Protein AF-A0A258RSD6-F1 (afdb_monomer)

Foldseek 3Di:
DDDDPDDDDDDDDQLQVVCVVQVPVPPQKHACVSQDDCCNVCVCVLPPVPPNIHHSVSSVVVVVVVPDPDPDD

Radius of gyration: 13.21 Å; Cα contacts (8 Å, |Δi|>4): 56; chains: 1; bounding box: 25×33×33 Å

Solvent-accessible surface area (backbone atoms only — not comparable to full-atom values): 4648 Å² total; per-residue (Å²): 136,84,74,95,72,80,79,96,79,80,94,69,83,51,48,69,52,57,32,65,74,42,23,84,87,66,82,66,35,31,37,59,88,49,40,57,74,72,48,52,76,44,38,74,75,36,26,80,86,66,75,61,42,34,40,53,67,35,44,40,49,49,51,53,69,70,41,73,82,72,76,83,126

Mean predicted aligned error: 9.35 Å

Secondary structure (DSSP, 8-state):
---------SSPPPHHHHHHHH-SS-SSEEETTT--THHHHHHHHH-SS-SSEEEHHHHHHHHHHHS------

Structure (mmCIF, N/CA/C/O backbone):
data_AF-A0A258RSD6-F1
#
_entry.id   AF-A0A258RSD6-F1
#
loop_
_atom_site.group_PDB
_atom_site.id
_atom_site.type_symbol
_atom_site.label_atom_id
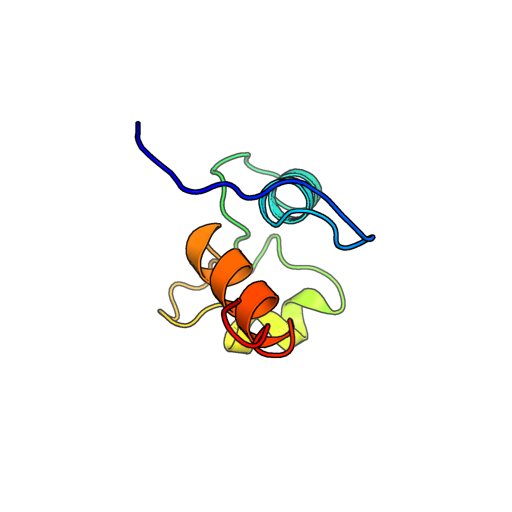_atom_site.label_alt_id
_atom_site.label_comp_id
_atom_site.label_asym_id
_atom_site.label_entity_id
_atom_site.label_seq_id
_atom_site.pdbx_PDB_ins_code
_atom_site.Cartn_x
_atom_site.Cartn_y
_atom_site.Cartn_z
_atom_site.occupancy
_atom_site.B_iso_or_equiv
_atom_site.auth_seq_id
_atom_site.auth_comp_id
_atom_site.auth_asym_id
_atom_site.auth_atom_id
_atom_site.pdbx_PDB_model_num
ATOM 1 N N . MET A 1 1 ? 16.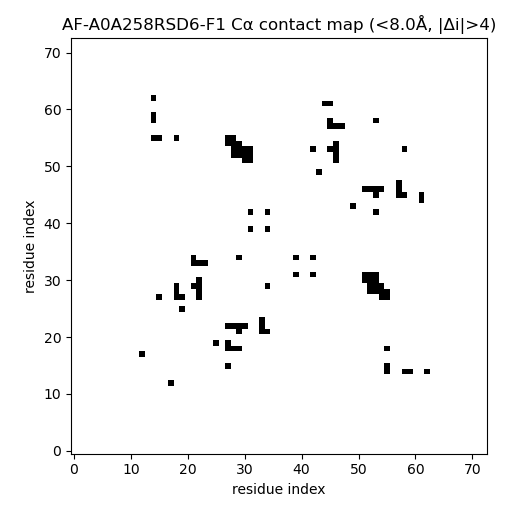800 22.195 -3.264 1.00 37.97 1 MET A N 1
ATOM 2 C CA . MET A 1 1 ? 15.428 21.834 -3.666 1.00 37.97 1 MET A CA 1
ATOM 3 C C . MET A 1 1 ? 15.383 20.327 -3.705 1.00 37.97 1 MET A C 1
ATOM 5 O O . MET A 1 1 ? 16.017 19.732 -4.562 1.00 37.97 1 MET A O 1
ATOM 9 N N . ALA A 1 2 ? 14.819 19.734 -2.657 1.00 41.62 2 ALA A N 1
ATOM 10 C CA . ALA A 1 2 ? 14.715 18.294 -2.533 1.00 41.62 2 ALA A CA 1
ATOM 11 C C . ALA A 1 2 ? 13.547 17.812 -3.399 1.00 41.62 2 ALA A C 1
ATOM 13 O O . ALA A 1 2 ? 12.495 18.445 -3.395 1.00 41.62 2 ALA A O 1
ATOM 14 N N . GLN A 1 3 ? 13.774 16.669 -4.042 1.00 39.94 3 GLN A N 1
ATOM 15 C CA . GLN A 1 3 ? 12.780 15.805 -4.674 1.00 39.94 3 GLN A CA 1
ATOM 16 C C . GLN A 1 3 ? 12.274 16.317 -6.026 1.00 39.94 3 GLN A C 1
ATOM 18 O O . GLN A 1 3 ? 11.296 17.047 -6.145 1.00 39.94 3 GLN A O 1
ATOM 23 N N . ASP A 1 4 ? 13.016 15.875 -7.040 1.00 37.78 4 ASP A N 1
ATOM 24 C CA . ASP A 1 4 ? 12.551 15.556 -8.385 1.00 37.78 4 ASP A CA 1
ATOM 25 C C . ASP A 1 4 ? 11.183 14.845 -8.322 1.00 37.78 4 ASP A C 1
ATOM 27 O O . ASP A 1 4 ? 11.077 13.636 -8.128 1.00 37.78 4 ASP A O 1
ATOM 31 N N . ALA A 1 5 ? 10.119 15.640 -8.357 1.00 45.22 5 ALA A N 1
ATOM 32 C CA . ALA A 1 5 ? 8.746 15.203 -8.538 1.00 45.22 5 ALA A CA 1
ATOM 33 C C . ALA A 1 5 ? 8.295 15.786 -9.878 1.00 45.22 5 ALA A C 1
ATOM 35 O O . ALA A 1 5 ? 7.643 16.830 -9.949 1.00 45.22 5 ALA A O 1
ATOM 36 N N . SER A 1 6 ? 8.756 15.154 -10.956 1.00 47.25 6 SER A N 1
ATOM 37 C CA . SER A 1 6 ? 8.345 15.474 -12.321 1.00 47.25 6 SER A CA 1
ATOM 38 C C . SER A 1 6 ? 6.804 15.381 -12.473 1.00 47.25 6 SER A C 1
ATOM 40 O O . SER A 1 6 ? 6.168 14.561 -11.805 1.00 47.25 6 SER A O 1
ATOM 42 N N . PRO A 1 7 ? 6.178 16.247 -13.301 1.00 53.03 7 PRO A N 1
ATOM 43 C CA . PRO A 1 7 ? 4.748 16.587 -13.250 1.00 53.03 7 PRO A CA 1
ATOM 44 C C . PRO A 1 7 ? 3.804 15.488 -13.786 1.00 53.03 7 PRO A C 1
ATOM 46 O O . PRO A 1 7 ? 4.222 14.623 -14.557 1.00 53.03 7 PRO A O 1
ATOM 49 N N . PRO A 1 8 ? 2.500 15.530 -13.430 1.00 51.59 8 PRO A N 1
ATOM 50 C CA . PRO A 1 8 ? 1.531 14.491 -13.761 1.00 51.59 8 PRO A CA 1
ATOM 51 C C . PRO A 1 8 ? 1.111 14.603 -15.229 1.00 51.59 8 PRO A C 1
ATOM 53 O O . PRO A 1 8 ? 0.399 15.524 -15.621 1.00 51.59 8 PRO A O 1
ATOM 56 N N . SER A 1 9 ? 1.527 13.657 -16.062 1.00 46.72 9 SER A N 1
ATOM 57 C CA . SER A 1 9 ? 0.974 13.480 -17.405 1.00 46.72 9 SER A CA 1
ATOM 58 C C . SER A 1 9 ? 0.628 12.010 -17.607 1.00 46.72 9 SER A C 1
ATOM 60 O O . SER A 1 9 ? 1.498 11.197 -17.884 1.00 46.72 9 SER A O 1
ATOM 62 N N . GLY A 1 10 ? -0.659 11.680 -17.454 1.00 46.66 10 GLY A N 1
ATOM 63 C CA . GLY A 1 10 ? -1.232 10.433 -17.972 1.00 46.66 10 GLY A CA 1
ATOM 64 C C . GLY A 1 10 ? -1.510 9.316 -16.958 1.00 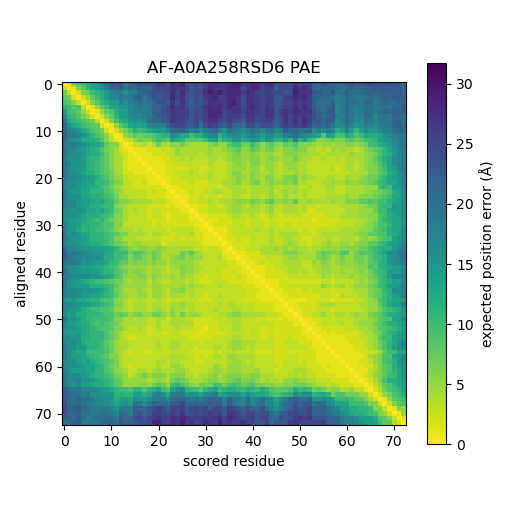46.66 10 GLY A C 1
ATOM 65 O O . GLY A 1 10 ? -0.856 8.285 -16.974 1.00 46.66 10 GLY A O 1
ATOM 66 N N . GLY A 1 11 ? -2.571 9.465 -16.161 1.00 54.62 11 GLY A N 1
ATOM 67 C CA . GLY A 1 11 ? -3.507 8.361 -15.888 1.00 54.62 11 GLY A CA 1
ATOM 68 C C . GLY A 1 11 ? -3.143 7.250 -14.894 1.00 54.62 11 GLY A C 1
ATOM 69 O O . GLY A 1 11 ? -3.989 6.382 -14.692 1.00 54.62 11 GLY A O 1
ATOM 70 N N . THR A 1 12 ? -1.978 7.246 -14.245 1.00 58.41 12 THR A N 1
ATOM 71 C CA . THR A 1 12 ? -1.688 6.276 -13.169 1.00 58.41 12 THR A CA 1
ATOM 72 C C . THR A 1 12 ? -1.946 6.887 -11.787 1.00 58.41 12 THR A C 1
ATOM 74 O O . THR A 1 12 ? -1.409 7.961 -11.503 1.00 58.41 12 THR A O 1
ATOM 77 N N . PRO A 1 13 ? -2.761 6.252 -10.920 1.00 66.38 13 PRO A N 1
ATOM 78 C CA . PRO A 1 13 ? -2.974 6.728 -9.554 1.00 66.38 13 PRO A CA 1
ATOM 79 C C . PRO A 1 13 ? -1.641 6.776 -8.799 1.00 66.38 13 PRO A C 1
ATOM 81 O O . PRO A 1 13 ? -0.827 5.869 -8.929 1.00 66.38 13 PRO A O 1
ATOM 84 N N . GLN A 1 14 ? -1.405 7.842 -8.032 1.00 77.38 14 GLN A N 1
ATOM 85 C CA . GLN A 1 14 ? -0.177 7.972 -7.244 1.00 77.38 14 GLN A CA 1
ATOM 86 C C . GLN A 1 14 ? -0.110 6.877 -6.168 1.00 77.38 14 GLN A C 1
ATOM 88 O O . GLN A 1 14 ? -1.159 6.518 -5.621 1.00 77.38 14 GLN A O 1
ATOM 93 N N . PRO A 1 15 ? 1.089 6.396 -5.792 1.00 78.25 15 PRO A N 1
ATOM 94 C CA . PRO A 1 15 ? 1.232 5.408 -4.725 1.00 78.25 15 PRO A CA 1
ATOM 95 C C . PRO A 1 15 ? 0.634 5.920 -3.408 1.00 78.25 15 PRO A C 1
ATOM 97 O O . PRO A 1 15 ? -0.041 5.172 -2.715 1.00 78.25 15 PRO A O 1
ATOM 100 N N . GLU A 1 16 ? 0.752 7.219 -3.124 1.00 82.44 16 GLU A N 1
ATOM 101 C CA . GLU A 1 16 ? 0.128 7.870 -1.962 1.00 82.44 16 GLU A CA 1
ATOM 102 C C . GLU A 1 16 ? -1.398 7.758 -1.966 1.00 82.44 16 GLU A C 1
ATOM 104 O O . GLU A 1 16 ? -2.009 7.620 -0.914 1.00 82.44 16 GLU A O 1
ATOM 109 N N . GLN A 1 17 ? -2.030 7.812 -3.142 1.00 83.62 17 GLN A N 1
ATOM 110 C CA . GLN A 1 17 ? -3.477 7.647 -3.252 1.00 83.62 17 GLN A CA 1
ATOM 111 C C . GLN A 1 17 ? -3.861 6.193 -3.007 1.00 83.62 17 GLN A C 1
ATOM 113 O O . GLN A 1 17 ? -4.782 5.939 -2.245 1.00 83.62 17 GLN A O 1
ATOM 118 N N . ILE A 1 18 ? -3.144 5.242 -3.608 1.00 81.81 18 ILE A N 1
ATOM 119 C CA . ILE A 1 18 ? -3.406 3.807 -3.432 1.00 81.81 18 ILE A CA 1
ATOM 120 C C . ILE A 1 18 ? -3.272 3.417 -1.958 1.00 81.81 18 ILE A C 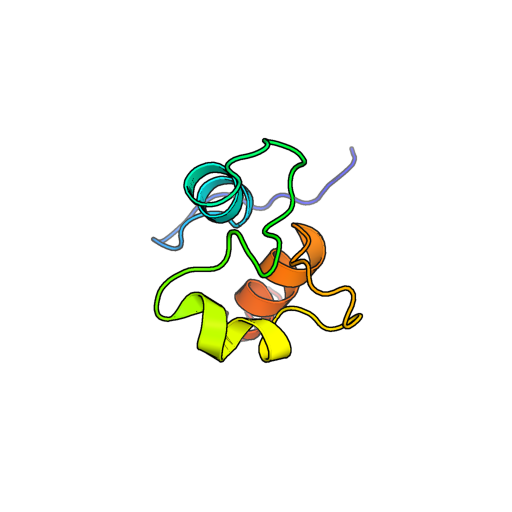1
ATOM 122 O O . ILE A 1 18 ? -4.178 2.785 -1.422 1.00 81.81 18 ILE A O 1
ATOM 126 N N . VAL A 1 19 ? -2.188 3.852 -1.307 1.00 85.50 19 VAL A N 1
ATOM 127 C CA . VAL A 1 19 ? -1.994 3.681 0.135 1.00 85.50 19 VAL A CA 1
ATOM 128 C C . VAL A 1 19 ? -3.145 4.339 0.878 1.00 85.50 19 VAL A C 1
ATOM 130 O O . VAL A 1 19 ? -3.866 3.635 1.556 1.00 85.50 19 VAL A O 1
ATOM 133 N N . ALA A 1 20 ? -3.445 5.620 0.659 1.00 85.31 20 ALA A N 1
ATOM 134 C CA . ALA A 1 20 ? -4.541 6.294 1.361 1.00 85.31 20 ALA A CA 1
ATOM 135 C C . ALA A 1 20 ? -5.937 5.660 1.157 1.00 85.31 20 ALA A C 1
ATOM 137 O O . ALA A 1 20 ? -6.829 5.880 1.976 1.00 85.31 20 ALA A O 1
ATOM 138 N N . PHE A 1 21 ? -6.156 4.911 0.072 1.00 84.81 21 PHE A N 1
ATOM 139 C CA . PHE A 1 21 ? -7.400 4.174 -0.170 1.00 84.81 21 PHE A CA 1
ATOM 140 C C . PHE A 1 21 ? -7.471 2.829 0.570 1.00 84.81 21 PHE A C 1
ATOM 142 O O . PHE A 1 21 ? -8.578 2.327 0.766 1.00 84.81 21 PHE A O 1
ATOM 149 N N . MET A 1 22 ? -6.333 2.236 0.937 1.00 85.50 22 MET A N 1
ATOM 150 C CA . MET A 1 22 ? -6.242 0.884 1.510 1.00 85.50 22 MET A CA 1
ATOM 151 C C . MET A 1 22 ? -5.721 0.865 2.955 1.00 85.50 22 MET A C 1
ATOM 153 O O . MET A 1 22 ? -6.073 -0.038 3.701 1.00 85.50 22 MET A O 1
ATOM 157 N N . ASP A 1 23 ? -4.938 1.870 3.337 1.00 88.88 23 ASP A N 1
ATOM 158 C CA . ASP A 1 23 ? -4.386 2.137 4.667 1.00 88.88 23 ASP A CA 1
ATOM 159 C C . ASP A 1 23 ? -5.514 2.593 5.602 1.00 88.88 23 ASP A C 1
ATOM 161 O O . ASP A 1 23 ? -5.927 3.760 5.634 1.00 88.88 23 ASP A O 1
ATOM 165 N N . ALA A 1 24 ? -6.083 1.620 6.304 1.00 88.88 24 ALA A N 1
ATOM 166 C CA . ALA A 1 24 ? -7.172 1.805 7.244 1.00 88.88 24 ALA A CA 1
ATOM 167 C C . ALA A 1 24 ? -6.675 2.466 8.535 1.00 88.88 24 ALA A C 1
ATOM 169 O O . ALA A 1 24 ? -7.402 3.285 9.111 1.00 88.88 24 ALA A O 1
ATOM 170 N N . ASP A 1 25 ? -5.451 2.137 8.965 1.00 89.56 25 ASP A N 1
ATOM 171 C CA . ASP A 1 25 ? -4.840 2.695 10.178 1.00 89.56 25 ASP A CA 1
ATOM 172 C C . ASP A 1 25 ? -4.195 4.075 9.957 1.00 89.56 25 ASP A C 1
ATOM 174 O O . ASP A 1 25 ? -4.079 4.864 10.895 1.00 89.56 25 ASP A O 1
ATOM 178 N N . LYS A 1 26 ? -3.910 4.438 8.699 1.00 87.19 26 LYS A N 1
ATOM 179 C CA . LYS A 1 26 ? -3.292 5.714 8.293 1.00 87.19 26 LYS A CA 1
ATOM 180 C C . LYS A 1 26 ? -1.832 5.850 8.721 1.00 87.19 26 LYS A C 1
ATOM 182 O O . LYS A 1 26 ? -1.383 6.963 9.015 1.00 87.19 26 LYS A O 1
ATOM 187 N N . ASP A 1 27 ? -1.096 4.743 8.744 1.00 88.50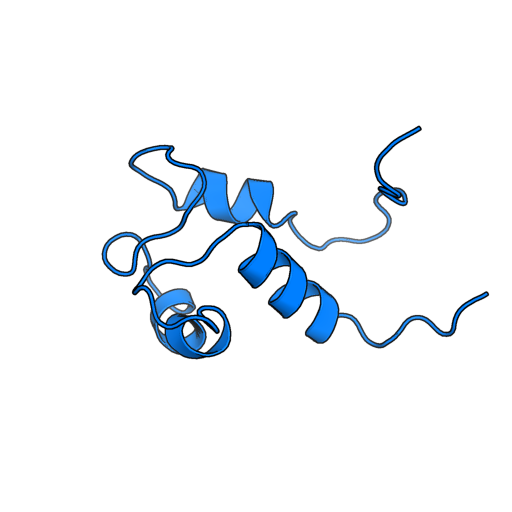 27 ASP A N 1
ATOM 188 C CA . ASP A 1 27 ? 0.335 4.736 9.075 1.00 88.50 27 ASP A CA 1
ATOM 189 C C . ASP A 1 27 ? 1.212 5.083 7.853 1.00 88.50 27 ASP A C 1
ATOM 191 O O . ASP A 1 27 ? 2.398 5.385 7.983 1.00 88.50 27 ASP A O 1
ATOM 195 N N . GLY A 1 28 ? 0.630 5.113 6.648 1.00 85.88 28 GLY A N 1
ATOM 196 C CA . GLY A 1 28 ? 1.330 5.363 5.385 1.00 85.88 28 GLY A CA 1
ATOM 197 C C . GLY A 1 28 ? 1.879 4.096 4.722 1.00 85.88 28 GLY A C 1
ATOM 198 O O . GLY A 1 28 ? 2.699 4.188 3.800 1.00 85.88 28 GLY A O 1
ATOM 199 N N . PHE A 1 29 ? 1.414 2.929 5.166 1.00 89.94 29 PHE A N 1
ATOM 200 C CA . PHE A 1 29 ? 1.787 1.605 4.672 1.00 89.94 29 PHE A CA 1
ATOM 201 C C . PHE A 1 29 ? 0.518 0.785 4.436 1.00 89.94 29 PHE A C 1
ATOM 203 O O . PHE A 1 29 ? -0.515 1.065 5.024 1.00 89.94 29 PHE A O 1
ATOM 210 N N . ILE A 1 30 ? 0.587 -0.228 3.572 1.00 90.56 30 ILE A N 1
ATOM 211 C CA . ILE A 1 30 ? -0.499 -1.207 3.435 1.00 90.56 30 ILE A CA 1
ATOM 212 C C . ILE A 1 30 ? -0.023 -2.502 4.075 1.00 90.56 30 ILE A C 1
ATOM 214 O O . ILE A 1 30 ? 0.801 -3.208 3.488 1.00 90.56 30 ILE A O 1
ATOM 218 N N . ALA A 1 31 ? -0.520 -2.832 5.262 1.00 91.88 31 ALA A N 1
ATOM 219 C CA . ALA A 1 31 ? -0.238 -4.120 5.881 1.00 91.88 31 ALA A CA 1
ATOM 220 C C . ALA A 1 31 ? -0.892 -5.262 5.091 1.00 91.88 31 ALA A C 1
ATOM 222 O O . ALA A 1 31 ? -1.878 -5.082 4.379 1.00 91.88 31 ALA A O 1
ATOM 223 N N . LYS A 1 32 ? -0.393 -6.486 5.248 1.00 89.19 32 LYS A N 1
ATOM 224 C CA . LYS A 1 32 ? -0.994 -7.680 4.633 1.00 89.19 32 LYS A CA 1
ATOM 225 C C . LYS A 1 32 ? -2.449 -7.927 5.040 1.00 89.19 32 LYS A C 1
ATOM 227 O O . LYS A 1 32 ? -3.197 -8.512 4.264 1.00 89.19 32 LYS A O 1
ATOM 232 N N . ASP A 1 33 ? -2.829 -7.497 6.242 1.00 89.56 3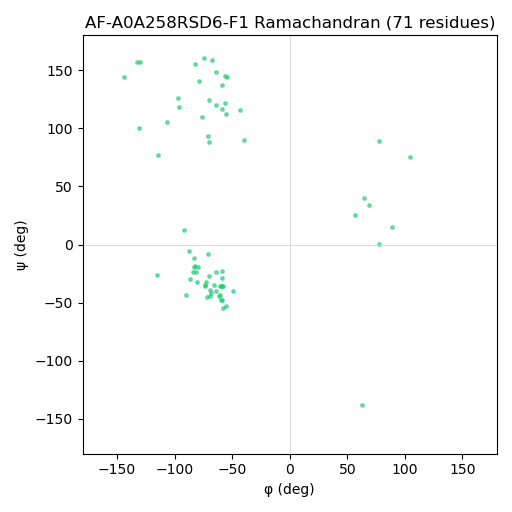3 ASP A N 1
ATOM 233 C CA . ASP A 1 33 ? -4.213 -7.562 6.732 1.00 89.56 33 ASP A CA 1
ATOM 234 C C . ASP A 1 33 ? -5.119 -6.527 6.032 1.00 89.56 33 ASP A C 1
ATOM 236 O O . ASP A 1 33 ? -6.289 -6.793 5.761 1.00 89.56 33 ASP A O 1
ATOM 240 N N . GLU A 1 34 ? -4.548 -5.378 5.654 1.00 89.00 34 GLU A N 1
ATOM 241 C CA . GLU A 1 34 ? -5.210 -4.301 4.903 1.00 89.00 34 GLU A CA 1
ATOM 242 C C . GLU A 1 34 ? -5.187 -4.544 3.388 1.00 89.00 34 GLU A C 1
ATOM 244 O O . GLU A 1 34 ? -6.027 -4.041 2.637 1.00 89.00 34 GLU A O 1
ATOM 249 N N . ALA A 1 35 ? -4.234 -5.344 2.911 1.00 88.25 35 ALA A N 1
ATOM 250 C CA . ALA A 1 35 ? -4.172 -5.764 1.529 1.00 88.25 35 ALA A CA 1
ATOM 251 C C . ALA A 1 35 ? -5.405 -6.614 1.204 1.00 88.25 35 ALA A C 1
ATOM 253 O O . ALA A 1 35 ? -5.634 -7.682 1.770 1.00 88.25 35 ALA A O 1
ATOM 254 N N . GLN A 1 36 ? -6.202 -6.153 0.242 1.00 84.12 36 GLN A N 1
ATOM 255 C CA . GLN A 1 36 ? -7.403 -6.854 -0.201 1.00 84.12 36 GLN A CA 1
ATOM 256 C C . GLN A 1 36 ? -7.456 -6.996 -1.724 1.00 84.12 36 GLN A C 1
ATOM 258 O O . GLN A 1 36 ? -6.836 -6.246 -2.484 1.00 84.12 36 GLN A O 1
ATOM 263 N N . GLY A 1 37 ? -8.214 -7.996 -2.180 1.00 84.31 37 GLY A N 1
ATOM 264 C CA . GLY A 1 37 ? -8.431 -8.268 -3.599 1.00 84.31 37 GLY A CA 1
ATOM 265 C C . GLY A 1 37 ? -7.136 -8.636 -4.342 1.00 84.31 37 GLY A C 1
ATOM 266 O O . GLY A 1 37 ? -6.333 -9.411 -3.818 1.00 84.31 37 GLY A O 1
ATOM 267 N N . PRO A 1 38 ? -6.913 -8.121 -5.565 1.00 79.44 38 PRO A N 1
ATOM 268 C CA . PRO A 1 38 ? -5.740 -8.474 -6.361 1.00 79.44 38 PRO A CA 1
ATOM 269 C C . PRO A 1 38 ? -4.425 -8.027 -5.711 1.00 79.44 38 PRO A C 1
ATOM 271 O O . PRO A 1 38 ? -3.399 -8.657 -5.959 1.00 79.44 38 PRO A O 1
ATOM 274 N N . LEU A 1 39 ? -4.438 -7.007 -4.839 1.00 81.75 39 LEU A N 1
ATOM 275 C CA . LEU A 1 39 ? -3.225 -6.54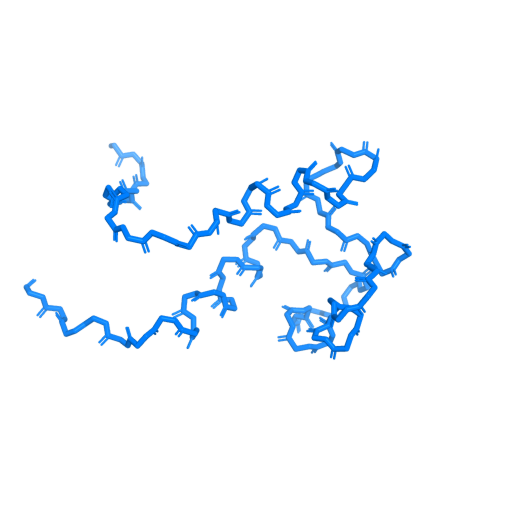3 -4.164 1.00 81.75 39 LEU A CA 1
ATOM 276 C C . LEU A 1 39 ? -2.588 -7.650 -3.320 1.00 81.75 39 LEU A C 1
ATOM 278 O O . LEU A 1 39 ? -1.373 -7.758 -3.322 1.00 81.75 39 LEU A O 1
ATOM 282 N N . VAL A 1 40 ? -3.375 -8.532 -2.691 1.00 86.06 40 VAL A N 1
ATOM 283 C CA . VAL A 1 40 ? -2.850 -9.672 -1.911 1.00 86.06 40 VAL A CA 1
ATOM 284 C C . VAL A 1 40 ? -1.977 -10.590 -2.769 1.00 86.06 40 VAL A C 1
ATOM 286 O O . VAL A 1 40 ? -0.974 -11.120 -2.300 1.00 86.06 40 VAL A O 1
ATOM 289 N N . GLN A 1 41 ? -2.330 -10.768 -4.046 1.00 86.19 41 GLN A N 1
ATOM 290 C CA . GLN A 1 41 ? -1.566 -11.613 -4.967 1.00 86.19 41 GLN A CA 1
ATOM 291 C C . GLN A 1 41 ? -0.251 -10.959 -5.391 1.00 86.19 41 GLN A C 1
ATOM 293 O O . GLN A 1 41 ? 0.751 -11.648 -5.570 1.00 86.19 41 GLN A O 1
ATOM 298 N N . TYR A 1 42 ? -0.262 -9.635 -5.538 1.00 84.06 42 TYR A N 1
ATOM 299 C CA . TYR A 1 42 ? 0.925 -8.844 -5.854 1.00 84.06 42 TYR A CA 1
ATOM 300 C C . TYR A 1 42 ? 1.703 -8.427 -4.611 1.00 84.06 42 TYR A C 1
ATOM 302 O O . TYR A 1 42 ? 2.797 -7.896 -4.742 1.00 84.06 42 TYR A O 1
ATOM 310 N N . PHE A 1 43 ? 1.184 -8.704 -3.416 1.00 88.12 43 PHE A N 1
ATOM 311 C CA . PHE A 1 43 ? 1.749 -8.235 -2.165 1.00 88.12 43 PHE A CA 1
ATOM 312 C C . PHE A 1 43 ? 3.206 -8.652 -2.032 1.00 88.12 43 PHE A C 1
ATOM 314 O O . PHE A 1 43 ? 4.067 -7.799 -1.924 1.00 88.12 43 PHE A O 1
ATOM 321 N N . GLY A 1 44 ? 3.499 -9.944 -2.195 1.00 86.62 44 GLY A N 1
ATOM 322 C CA . GLY A 1 44 ? 4.876 -10.445 -2.155 1.00 86.62 44 GLY A CA 1
ATOM 323 C C . GLY A 1 44 ? 5.743 -10.062 -3.362 1.00 86.62 44 GLY A C 1
ATOM 324 O O . GLY A 1 44 ? 6.932 -10.359 -3.355 1.00 86.62 44 GLY A O 1
ATOM 325 N N . MET A 1 45 ? 5.172 -9.465 -4.417 1.00 85.69 45 MET A N 1
ATOM 326 C CA . MET A 1 45 ? 5.952 -8.853 -5.502 1.00 85.69 45 MET A CA 1
ATOM 327 C C . MET A 1 45 ? 6.323 -7.401 -5.189 1.00 85.69 45 MET A C 1
ATOM 329 O O . MET A 1 45 ? 7.335 -6.925 -5.695 1.00 85.69 45 MET A O 1
ATOM 333 N N . VAL A 1 46 ? 5.496 -6.702 -4.408 1.00 86.94 46 VAL A N 1
ATOM 334 C CA . VAL A 1 46 ? 5.711 -5.302 -4.026 1.00 86.94 46 VAL A CA 1
ATOM 335 C C . VAL A 1 46 ? 6.518 -5.208 -2.728 1.00 86.94 46 VAL A C 1
ATOM 337 O O . VAL A 1 46 ? 7.447 -4.414 -2.675 1.00 86.94 46 VAL A O 1
ATOM 340 N N . ASP A 1 47 ? 6.195 -6.034 -1.730 1.00 89.75 47 ASP A N 1
ATOM 341 C CA . ASP A 1 47 ? 6.914 -6.203 -0.460 1.00 89.75 47 ASP A CA 1
ATOM 342 C C . ASP A 1 47 ? 8.254 -6.910 -0.716 1.00 89.75 47 ASP A C 1
ATOM 344 O O . ASP A 1 47 ? 8.362 -8.143 -0.735 1.00 89.75 47 ASP A O 1
ATOM 348 N N . ALA A 1 48 ? 9.270 -6.104 -1.010 1.00 87.06 48 ALA A N 1
ATOM 349 C CA . ALA A 1 48 ? 10.611 -6.560 -1.335 1.00 87.06 48 ALA A CA 1
ATOM 350 C C . ALA A 1 48 ? 11.399 -6.906 -0.065 1.00 87.06 48 ALA A C 1
ATOM 352 O O . ALA A 1 48 ? 12.232 -7.819 -0.097 1.00 87.06 48 ALA A O 1
ATOM 353 N N . ASP A 1 49 ? 11.126 -6.196 1.034 1.00 89.38 49 ASP A N 1
ATOM 354 C CA . ASP A 1 49 ? 11.763 -6.422 2.336 1.00 89.38 49 ASP A CA 1
ATOM 355 C C . ASP A 1 49 ? 11.152 -7.609 3.103 1.00 89.38 49 ASP A C 1
ATOM 357 O O . ASP A 1 49 ? 11.824 -8.224 3.931 1.00 89.38 49 ASP A O 1
ATOM 361 N N . LYS A 1 50 ? 9.933 -8.026 2.736 1.00 89.88 50 LYS A N 1
ATOM 362 C CA . LYS A 1 50 ? 9.170 -9.118 3.362 1.00 89.88 50 LYS A CA 1
ATOM 363 C C . LYS A 1 50 ? 8.792 -8.820 4.805 1.00 89.88 50 LYS A C 1
ATOM 365 O O . LYS A 1 50 ? 8.837 -9.717 5.650 1.00 89.88 50 LYS A O 1
ATOM 370 N N . ASP A 1 51 ? 8.406 -7.579 5.072 1.00 90.81 51 ASP A N 1
ATOM 371 C CA . ASP A 1 51 ? 7.962 -7.154 6.401 1.00 90.81 51 ASP A CA 1
ATOM 372 C C . ASP A 1 51 ? 6.435 -7.292 6.576 1.00 90.81 51 ASP A C 1
ATOM 374 O O . ASP A 1 51 ? 5.847 -6.769 7.519 1.00 90.81 51 ASP A O 1
ATOM 378 N N . ASP A 1 52 ? 5.760 -7.997 5.658 1.00 90.31 52 ASP A N 1
ATOM 379 C CA . ASP A 1 52 ? 4.302 -8.149 5.647 1.00 90.31 52 ASP A CA 1
ATOM 380 C C . ASP A 1 52 ? 3.570 -6.782 5.599 1.00 90.31 52 ASP A C 1
ATOM 382 O O . ASP A 1 52 ? 2.387 -6.680 5.952 1.00 90.31 52 ASP A O 1
ATOM 386 N N . LYS A 1 53 ? 4.235 -5.739 5.070 1.00 91.69 53 LYS A N 1
ATOM 387 C CA . LYS A 1 53 ? 3.664 -4.419 4.750 1.00 91.69 53 LYS A CA 1
ATOM 388 C C . LYS A 1 53 ? 4.282 -3.826 3.483 1.00 91.69 53 LYS A C 1
ATOM 390 O O . LYS A 1 53 ? 5.468 -3.976 3.242 1.00 91.69 53 LYS A O 1
ATOM 395 N N . ILE A 1 54 ? 3.478 -3.120 2.694 1.00 90.00 54 ILE A N 1
ATOM 396 C CA . ILE A 1 54 ? 3.936 -2.380 1.517 1.00 90.00 54 ILE A CA 1
ATOM 397 C C . ILE A 1 54 ? 4.163 -0.928 1.904 1.00 90.00 54 ILE A C 1
ATOM 399 O O . ILE A 1 54 ? 3.225 -0.207 2.256 1.00 90.00 54 ILE A O 1
ATOM 403 N N . SER A 1 55 ? 5.404 -0.482 1.763 1.00 89.94 55 SER A N 1
ATOM 404 C CA . SER A 1 55 ? 5.769 0.916 1.960 1.00 89.94 55 SER A CA 1
ATOM 405 C C . SER A 1 55 ? 5.485 1.768 0.731 1.00 89.94 55 SER A C 1
ATOM 407 O O . SER A 1 55 ? 5.551 1.303 -0.406 1.00 89.94 55 SER A O 1
ATOM 409 N N . LEU A 1 56 ? 5.285 3.069 0.944 1.00 85.00 56 LEU A N 1
ATOM 410 C CA . LEU A 1 56 ? 5.195 4.067 -0.129 1.00 85.00 56 LEU A CA 1
ATOM 411 C C . LEU A 1 56 ? 6.354 3.961 -1.136 1.00 85.00 56 LEU A C 1
ATOM 413 O O . LEU A 1 56 ? 6.151 4.067 -2.343 1.00 85.00 56 LEU A O 1
ATOM 417 N N . VAL A 1 57 ? 7.566 3.711 -0.635 1.00 86.62 57 VAL A N 1
ATOM 418 C CA . VAL A 1 57 ? 8.786 3.549 -1.441 1.00 86.62 57 VAL A CA 1
ATOM 419 C C . VAL A 1 57 ? 8.749 2.271 -2.279 1.00 86.62 57 VAL A C 1
ATOM 421 O O . VAL A 1 57 ? 9.125 2.292 -3.450 1.00 86.62 57 VAL A O 1
ATOM 424 N N . GLU A 1 58 ? 8.279 1.168 -1.706 1.00 88.94 58 GLU A N 1
ATOM 425 C CA . GLU A 1 58 ? 8.172 -0.123 -2.389 1.00 88.94 58 GLU A CA 1
ATOM 426 C C . GLU A 1 58 ? 7.087 -0.092 -3.459 1.00 88.94 58 GLU A C 1
ATOM 428 O O . GLU A 1 58 ? 7.326 -0.478 -4.602 1.00 88.94 58 GLU A O 1
ATOM 433 N N . LEU A 1 59 ? 5.924 0.474 -3.128 1.00 84.44 59 LEU A N 1
ATOM 434 C CA . LEU A 1 59 ? 4.839 0.669 -4.078 1.00 84.44 59 LEU A CA 1
ATOM 435 C C . LEU A 1 59 ? 5.267 1.583 -5.226 1.00 84.44 59 LEU A C 1
ATOM 437 O O . LEU A 1 59 ? 5.024 1.266 -6.389 1.00 84.44 59 LEU A O 1
ATOM 441 N N . LYS A 1 60 ? 5.955 2.688 -4.913 1.00 82.56 60 LYS A N 1
ATOM 442 C CA . LYS A 1 60 ? 6.528 3.576 -5.927 1.00 82.56 60 LYS A CA 1
ATOM 443 C C . LYS A 1 60 ? 7.502 2.811 -6.823 1.00 82.56 60 LYS A C 1
ATOM 445 O O . LYS A 1 60 ? 7.362 2.872 -8.036 1.00 82.56 60 LYS A O 1
ATOM 450 N N . THR A 1 61 ? 8.416 2.036 -6.242 1.00 83.75 61 THR A N 1
ATOM 451 C CA . THR A 1 61 ? 9.398 1.234 -6.990 1.00 83.75 61 THR A CA 1
ATOM 452 C C . THR A 1 61 ? 8.717 0.211 -7.904 1.00 83.75 61 THR A C 1
ATOM 454 O O . THR A 1 61 ? 9.087 0.084 -9.069 1.00 83.75 61 THR A O 1
ATOM 457 N N . ALA A 1 62 ? 7.685 -0.480 -7.417 1.00 80.25 62 ALA A N 1
ATOM 458 C CA . ALA A 1 62 ? 6.906 -1.432 -8.205 1.00 80.25 62 ALA A CA 1
ATOM 459 C C . ALA A 1 62 ? 6.152 -0.750 -9.361 1.00 80.25 62 ALA A C 1
ATOM 461 O O . ALA A 1 62 ? 6.121 -1.274 -10.475 1.00 80.25 62 ALA A O 1
ATOM 462 N N . MET A 1 63 ? 5.588 0.440 -9.130 1.00 76.19 63 MET A N 1
ATOM 463 C CA . MET A 1 63 ? 4.936 1.234 -10.177 1.00 76.19 63 MET A CA 1
ATOM 464 C C . MET A 1 63 ? 5.934 1.797 -11.192 1.00 76.19 63 MET A C 1
ATOM 466 O O . MET A 1 63 ? 5.654 1.791 -12.390 1.00 76.19 63 MET A O 1
ATOM 470 N N . GLU A 1 64 ? 7.107 2.242 -10.742 1.00 73.69 64 GLU A N 1
ATOM 471 C CA . GLU A 1 64 ? 8.196 2.691 -11.612 1.00 73.69 64 GLU A CA 1
ATOM 472 C C . GLU A 1 64 ? 8.752 1.541 -12.456 1.00 73.69 64 GLU A C 1
ATOM 474 O O . GLU A 1 64 ? 9.054 1.749 -13.624 1.00 73.69 64 GLU A O 1
ATOM 479 N N . ALA A 1 65 ? 8.802 0.316 -11.926 1.00 71.50 65 ALA A N 1
ATOM 480 C CA . ALA A 1 65 ? 9.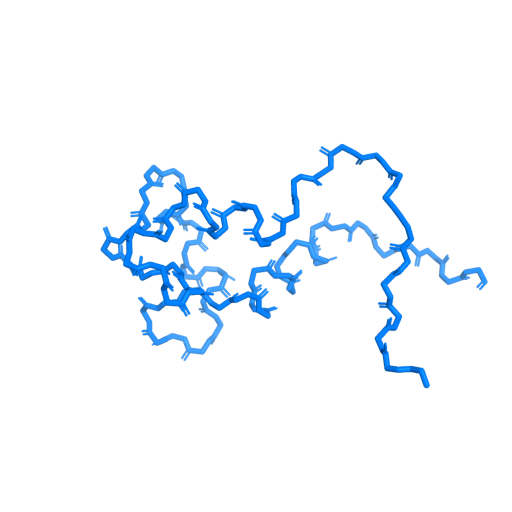182 -0.874 -12.688 1.00 71.50 65 ALA A CA 1
ATOM 481 C C . ALA A 1 65 ? 8.130 -1.289 -13.737 1.00 71.50 65 ALA A C 1
ATOM 483 O O . ALA A 1 65 ? 8.472 -1.914 -14.742 1.00 71.50 65 ALA A O 1
ATOM 484 N N . MET A 1 66 ? 6.853 -0.954 -13.518 1.00 64.81 66 MET A N 1
ATOM 485 C CA . MET A 1 66 ? 5.774 -1.152 -14.496 1.00 64.81 66 MET A CA 1
ATOM 486 C C . MET A 1 66 ? 5.682 -0.018 -15.526 1.00 64.81 66 MET A C 1
ATOM 488 O O . MET A 1 66 ? 5.116 -0.218 -16.605 1.00 64.81 66 MET A O 1
ATOM 492 N N . ARG A 1 67 ? 6.247 1.160 -15.233 1.00 64.81 67 ARG A N 1
ATOM 493 C CA . ARG A 1 67 ? 6.486 2.197 -16.239 1.00 64.81 67 ARG A CA 1
ATOM 494 C C . ARG A 1 67 ? 7.616 1.684 -17.143 1.00 64.81 67 ARG A C 1
ATOM 496 O O . ARG A 1 67 ? 8.679 1.335 -16.634 1.00 64.81 67 ARG A O 1
ATOM 503 N N . PRO A 1 68 ? 7.436 1.602 -18.476 1.00 56.09 68 PRO A N 1
AT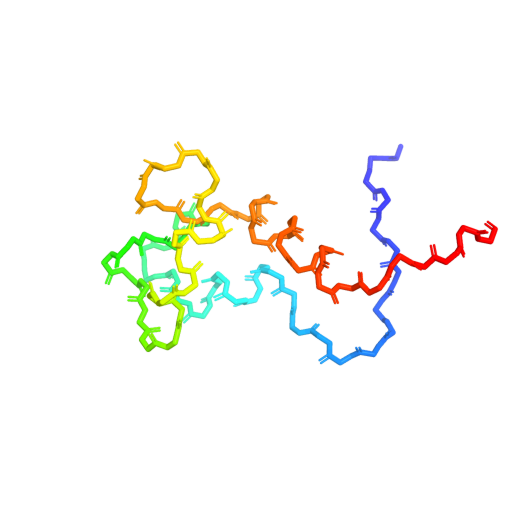OM 504 C CA . PRO A 1 68 ? 8.570 1.332 -19.353 1.00 56.09 68 PRO A CA 1
ATOM 505 C C . PRO A 1 68 ? 9.657 2.373 -19.057 1.00 56.09 68 PRO A C 1
ATOM 507 O O . PRO A 1 68 ? 9.296 3.519 -18.771 1.00 56.09 68 PRO A O 1
ATOM 510 N N . PRO A 1 69 ? 10.955 2.015 -19.104 1.00 49.50 69 PRO A N 1
ATOM 511 C CA . PRO A 1 69 ? 12.008 2.997 -18.918 1.00 49.50 69 PRO A CA 1
ATOM 512 C C . PRO A 1 69 ? 11.770 4.095 -19.947 1.00 49.50 69 PRO A C 1
ATOM 514 O O . PRO A 1 69 ? 11.841 3.864 -21.156 1.00 49.50 69 PRO A O 1
ATOM 517 N N . GLU A 1 70 ? 11.407 5.276 -19.463 1.00 50.91 70 GLU A N 1
ATOM 518 C CA . GLU A 1 70 ? 11.444 6.472 -20.277 1.00 50.91 70 GLU A CA 1
ATOM 519 C C . GLU A 1 70 ? 12.893 6.559 -20.777 1.00 50.91 70 GLU A C 1
ATOM 521 O O . GLU A 1 70 ? 13.813 6.505 -19.952 1.00 50.91 70 GLU A O 1
ATOM 526 N N . PRO A 1 71 ? 13.157 6.570 -22.097 1.00 46.91 71 PRO A N 1
ATOM 527 C CA . PRO A 1 71 ? 14.492 6.893 -22.552 1.00 46.91 71 PRO A CA 1
ATOM 528 C C . PRO A 1 71 ? 14.775 8.287 -22.004 1.00 46.91 71 PRO A C 1
ATOM 530 O O . PRO A 1 71 ? 14.046 9.225 -22.322 1.00 46.91 71 PRO A O 1
ATOM 533 N N . ALA A 1 72 ? 15.781 8.384 -21.134 1.00 49.41 72 ALA A N 1
ATOM 534 C CA . ALA A 1 72 ? 16.299 9.648 -20.643 1.00 49.41 72 ALA A CA 1
ATOM 535 C C . ALA A 1 72 ? 16.408 10.624 -21.826 1.00 49.41 72 ALA A C 1
ATOM 537 O O . ALA A 1 72 ? 17.118 10.341 -22.795 1.00 49.41 72 ALA A O 1
ATOM 538 N N . GLN A 1 73 ? 15.630 11.706 -21.781 1.00 46.41 73 GLN A N 1
ATOM 539 C CA . GLN A 1 73 ? 15.826 12.866 -22.647 1.00 46.41 73 GLN A CA 1
ATOM 540 C C . GLN A 1 73 ? 16.958 13.714 -22.073 1.00 46.41 73 GLN A C 1
ATOM 542 O O . GLN A 1 73 ? 16.983 13.893 -20.834 1.00 46.41 73 GLN A O 1
#

Sequence (73 aa):
MAQDASPPSGGTPQPEQIVAFMDADKDGFIAKDEAQGPLVQYFGMVDADKDDKISLVELKTAMEAMRPPEPAQ

Nearest PDB structures (foldseek):
  6psd-assembly2_C  TM=8.335E-01  e=1.151E-02  Homo sapiens
  3igo-assembly1_A  TM=7.504E-01  e=1.042E+00  Cryptosporidium parvum Iowa II
  6iih-assembly1_B  TM=7.097E-01  e=1.116E+00  Tequatrovirus T4
  1snl-assembly1_A  TM=5.932E-01  e=1.197E+00  Homo sapiens
  8th8-assembly1_Q  TM=2.970E-01  e=2.946E+00  Tetrahymena thermophila

pLDDT: mean 75.52, std 17.05, range [37.78, 91.88]